Protein AF-A0A146GAK6-F1 (afdb_monomer_lite)

Structure (mmCIF, N/CA/C/O backbone):
data_AF-A0A146GAK6-F1
#
_entry.id   AF-A0A146GAK6-F1
#
loop_
_atom_site.group_PDB
_atom_site.id
_atom_site.type_symbol
_atom_site.label_atom_id
_atom_site.label_alt_id
_atom_site.label_comp_id
_atom_site.label_asym_id
_atom_site.label_entity_id
_atom_site.label_seq_id
_atom_site.pdbx_PDB_ins_code
_atom_site.Cartn_x
_atom_site.Cartn_y
_atom_site.Cartn_z
_atom_site.occupancy
_atom_site.B_iso_or_equiv
_atom_site.auth_seq_id
_atom_site.auth_comp_id
_atom_site.auth_asym_id
_atom_site.auth_atom_id
_atom_site.pdbx_PDB_model_num
ATOM 1 N N . MET A 1 1 ? -19.705 8.202 1.457 1.00 51.41 1 MET A N 1
ATOM 2 C CA . MET A 1 1 ? -18.565 7.548 0.775 1.00 51.41 1 MET A CA 1
ATOM 3 C C . MET A 1 1 ? -17.301 7.940 1.522 1.00 51.41 1 MET A C 1
ATOM 5 O O . MET A 1 1 ? -17.033 9.127 1.633 1.00 51.41 1 MET A O 1
ATOM 9 N N . ASN A 1 2 ? -16.584 6.980 2.109 1.00 68.88 2 ASN A N 1
ATOM 10 C CA . ASN A 1 2 ? -15.411 7.271 2.938 1.00 68.88 2 ASN A CA 1
ATOM 11 C C . ASN A 1 2 ? -14.252 7.755 2.055 1.00 68.88 2 ASN A C 1
ATOM 13 O O . ASN A 1 2 ? -13.766 7.002 1.212 1.00 68.88 2 ASN A O 1
ATOM 17 N N . LEU A 1 3 ? -13.812 9.000 2.254 1.00 74.06 3 LEU A N 1
ATOM 18 C CA . LEU A 1 3 ? -12.750 9.656 1.481 1.00 74.06 3 LEU A CA 1
ATOM 19 C C . LEU A 1 3 ? -11.446 8.831 1.465 1.00 74.06 3 LEU A C 1
ATOM 21 O O . LEU A 1 3 ? -10.808 8.689 0.426 1.00 74.06 3 LEU A O 1
ATOM 25 N N . ASN A 1 4 ? -11.127 8.171 2.583 1.00 74.38 4 ASN A N 1
ATOM 26 C CA . ASN A 1 4 ? -9.986 7.256 2.705 1.00 74.38 4 ASN A CA 1
ATOM 27 C C . ASN A 1 4 ? -10.061 6.070 1.734 1.00 74.38 4 ASN A C 1
ATOM 29 O O . ASN A 1 4 ? -9.044 5.675 1.168 1.00 74.38 4 ASN A O 1
ATOM 33 N N . ARG A 1 5 ? -11.262 5.523 1.499 1.00 77.00 5 ARG A N 1
ATOM 34 C CA . ARG A 1 5 ? -11.452 4.411 0.559 1.00 77.00 5 ARG A CA 1
ATOM 35 C C . ARG A 1 5 ? -11.208 4.880 -0.873 1.00 77.00 5 ARG A C 1
ATOM 37 O O . ARG A 1 5 ? -10.488 4.202 -1.598 1.00 77.00 5 ARG A O 1
ATOM 44 N N . LEU A 1 6 ? -11.704 6.065 -1.242 1.00 82.00 6 LEU A N 1
ATOM 45 C CA . LEU A 1 6 ? -11.488 6.648 -2.572 1.00 82.00 6 LEU A CA 1
ATOM 46 C C . LEU A 1 6 ? -10.001 6.928 -2.843 1.00 82.00 6 LEU A C 1
ATOM 48 O O . LEU A 1 6 ? -9.492 6.534 -3.891 1.00 82.00 6 LEU A O 1
ATOM 52 N N . PHE A 1 7 ? -9.289 7.532 -1.885 1.00 81.38 7 PHE A N 1
ATOM 53 C CA . PHE A 1 7 ? -7.847 7.763 -2.014 1.00 81.38 7 PHE A CA 1
ATOM 54 C C . PHE A 1 7 ? -7.058 6.454 -2.082 1.00 81.38 7 PHE A C 1
ATOM 56 O O . PHE A 1 7 ? -6.210 6.314 -2.959 1.00 81.38 7 PHE A O 1
ATOM 63 N N . SER A 1 8 ? -7.365 5.469 -1.230 1.00 81.38 8 SER A N 1
ATOM 64 C CA . SER A 1 8 ? -6.678 4.168 -1.264 1.00 81.38 8 SER A CA 1
ATOM 65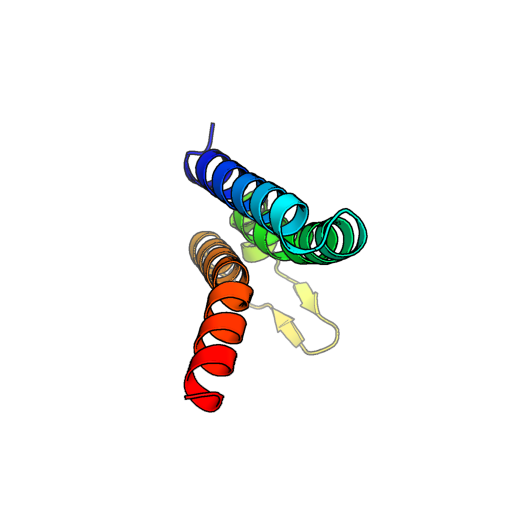 C C . SER A 1 8 ? -6.845 3.448 -2.605 1.00 81.38 8 SER A C 1
ATOM 67 O O . SER A 1 8 ? -5.884 2.881 -3.117 1.00 81.38 8 SER A O 1
ATOM 69 N N . LEU A 1 9 ? -8.032 3.543 -3.216 1.00 82.94 9 LEU A N 1
ATOM 70 C CA . LEU A 1 9 ? -8.323 2.966 -4.527 1.00 82.94 9 LEU A CA 1
ATOM 71 C C . LEU A 1 9 ? -7.521 3.679 -5.623 1.00 82.94 9 LEU A C 1
ATOM 73 O O . LEU A 1 9 ? -6.929 3.028 -6.480 1.00 82.94 9 LEU A O 1
ATOM 77 N N . GLY A 1 10 ? -7.442 5.012 -5.556 1.00 86.06 10 GLY A N 1
ATOM 78 C CA . GLY A 1 10 ? -6.621 5.810 -6.466 1.00 86.06 10 GLY A CA 1
ATOM 79 C C . GLY A 1 10 ? -5.137 5.440 -6.405 1.00 86.06 10 GLY A C 1
ATOM 80 O O . GLY A 1 10 ? -4.511 5.255 -7.448 1.00 86.06 10 GLY A O 1
ATOM 81 N N . VAL A 1 11 ? -4.581 5.262 -5.202 1.00 85.25 11 VAL A N 1
ATOM 82 C CA . VAL A 1 11 ? -3.176 4.850 -5.051 1.00 85.25 11 VAL A CA 1
ATOM 83 C C . VAL A 1 11 ? -2.972 3.391 -5.479 1.00 85.25 11 VAL A C 1
ATOM 85 O O . VAL A 1 11 ? -1.995 3.077 -6.150 1.00 85.25 11 VAL A O 1
ATOM 88 N N . ALA A 1 12 ? -3.899 2.484 -5.167 1.00 85.12 12 ALA A N 1
ATOM 89 C CA . ALA A 1 12 ? -3.819 1.100 -5.637 1.00 85.12 12 ALA A CA 1
ATOM 90 C C . ALA A 1 12 ? -3.816 1.021 -7.177 1.00 85.12 12 ALA A C 1
ATOM 92 O O . ALA A 1 12 ? -3.003 0.305 -7.761 1.00 85.12 12 ALA A O 1
ATOM 93 N N . LEU A 1 13 ? -4.670 1.806 -7.842 1.00 86.44 13 LEU A N 1
ATOM 94 C CA . LEU A 1 13 ? -4.696 1.904 -9.302 1.00 86.44 13 LEU A CA 1
ATOM 95 C C . LEU A 1 13 ? -3.395 2.480 -9.865 1.00 86.44 13 LEU A C 1
ATOM 97 O O . LEU A 1 13 ? -2.896 1.962 -10.863 1.00 86.44 13 LEU A O 1
ATOM 101 N N . SER A 1 14 ? -2.813 3.503 -9.232 1.00 86.12 14 SER A N 1
ATOM 102 C CA . SER A 1 14 ? -1.540 4.057 -9.702 1.00 86.12 14 SER A CA 1
ATOM 103 C C . SER A 1 14 ? -0.402 3.035 -9.608 1.00 86.12 14 SER A C 1
ATOM 105 O O . SER A 1 14 ? 0.387 2.934 -10.548 1.00 86.12 14 SER A O 1
ATOM 107 N N . TYR A 1 15 ? -0.363 2.204 -8.559 1.00 82.69 15 TYR A N 1
ATOM 108 C CA . TYR A 1 15 ? 0.584 1.086 -8.461 1.00 82.69 15 TYR A CA 1
ATOM 109 C C . TYR A 1 15 ? 0.406 0.053 -9.574 1.00 82.69 15 TYR A C 1
ATOM 111 O O . TYR A 1 15 ? 1.400 -0.394 -10.145 1.00 82.69 15 TYR A O 1
ATOM 119 N N . LEU A 1 16 ? -0.834 -0.318 -9.906 1.00 84.25 16 LEU A N 1
ATOM 120 C CA . LEU A 1 16 ? -1.103 -1.264 -10.993 1.00 84.25 16 LEU A CA 1
ATOM 121 C C . LEU A 1 16 ? -0.699 -0.686 -12.354 1.00 84.25 16 LEU A C 1
ATOM 123 O O . LEU A 1 16 ? -0.063 -1.383 -13.143 1.00 84.25 16 LEU A O 1
ATOM 127 N N . CYS A 1 17 ? -0.988 0.595 -12.600 1.00 86.50 17 CYS A N 1
ATOM 128 C CA . CYS A 1 17 ? -0.540 1.292 -13.805 1.00 86.50 17 CYS A CA 1
ATOM 129 C C . CYS A 1 17 ? 0.993 1.311 -13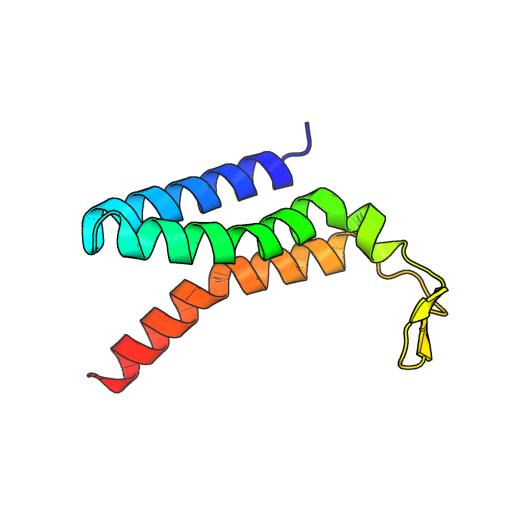.904 1.00 86.50 17 CYS A C 1
ATOM 131 O O . CYS A 1 17 ? 1.544 0.925 -14.932 1.00 86.50 17 CYS A O 1
ATOM 133 N N . LEU A 1 18 ? 1.701 1.699 -12.838 1.00 83.25 18 LEU A N 1
ATOM 134 C CA . LEU A 1 18 ? 3.171 1.721 -12.818 1.00 83.25 18 LEU A CA 1
ATOM 135 C C . LEU A 1 18 ? 3.781 0.322 -12.999 1.00 83.25 18 LEU A C 1
ATOM 137 O O . LEU A 1 18 ? 4.757 0.160 -13.736 1.00 83.25 18 LEU A O 1
ATOM 141 N N . ALA A 1 19 ? 3.204 -0.702 -12.369 1.00 83.31 19 ALA A N 1
ATOM 142 C CA . ALA A 1 19 ? 3.640 -2.086 -12.543 1.00 83.31 19 ALA A CA 1
ATOM 143 C C . ALA A 1 19 ? 3.478 -2.545 -14.000 1.00 83.31 19 ALA A C 1
ATOM 145 O O . ALA A 1 19 ? 4.398 -3.146 -14.561 1.00 83.31 19 ALA A O 1
ATOM 146 N N . TYR A 1 20 ? 2.353 -2.191 -14.629 1.00 83.56 20 TYR A N 1
ATOM 147 C CA . TYR A 1 20 ? 2.084 -2.504 -16.030 1.00 83.56 20 TYR A CA 1
ATOM 148 C C . TYR A 1 20 ? 3.108 -1.854 -16.969 1.00 83.56 20 TYR A C 1
ATOM 150 O O . TYR A 1 20 ? 3.661 -2.540 -17.827 1.00 83.56 20 TYR A O 1
ATOM 158 N N . PHE A 1 21 ? 3.421 -0.567 -16.773 1.00 86.06 21 PHE A N 1
ATOM 159 C CA . PHE A 1 21 ? 4.376 0.152 -17.626 1.00 86.06 21 PHE A CA 1
ATOM 160 C C . PHE A 1 21 ? 5.834 -0.295 -17.459 1.00 86.06 21 PHE A C 1
ATOM 162 O O . PHE A 1 21 ? 6.620 -0.126 -18.387 1.00 86.06 21 PHE A O 1
ATOM 169 N N . THR A 1 22 ? 6.218 -0.832 -16.299 1.00 79.25 22 THR A N 1
ATOM 170 C CA . THR A 1 22 ? 7.627 -1.153 -16.016 1.00 79.25 22 THR A CA 1
ATOM 171 C C . THR A 1 22 ? 8.009 -2.587 -16.377 1.00 79.25 22 THR A C 1
ATOM 173 O O . THR A 1 22 ? 9.059 -2.791 -16.979 1.00 79.25 22 THR A O 1
ATOM 176 N N . HIS A 1 23 ? 7.192 -3.580 -16.011 1.00 78.31 23 HIS A N 1
ATOM 177 C CA . HIS A 1 23 ? 7.546 -5.004 -16.151 1.00 78.31 23 HIS A CA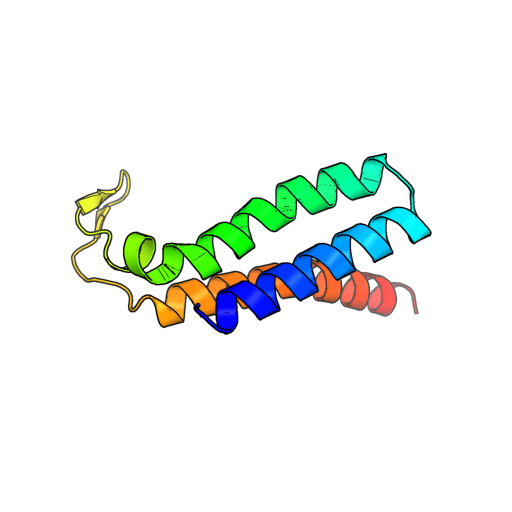 1
ATOM 178 C C . HIS A 1 23 ? 6.389 -5.871 -16.685 1.00 78.31 23 HIS A C 1
ATOM 180 O O . HIS A 1 23 ? 6.476 -7.098 -16.672 1.00 78.31 23 HIS A O 1
ATOM 186 N N . GLY A 1 24 ? 5.299 -5.258 -17.161 1.00 80.31 24 GLY A N 1
ATOM 187 C CA . GLY A 1 24 ? 4.176 -5.969 -17.770 1.00 80.31 24 GLY A CA 1
ATOM 188 C C . GLY A 1 24 ? 3.305 -6.757 -16.782 1.00 80.31 24 GLY A C 1
ATOM 189 O O . GLY A 1 24 ? 3.258 -6.485 -15.583 1.00 80.31 24 GLY A O 1
ATOM 190 N N . TRP A 1 25 ? 2.562 -7.736 -17.307 1.00 80.75 25 TRP A N 1
ATOM 191 C CA . TRP A 1 25 ? 1.430 -8.370 -16.611 1.00 80.75 25 TRP A CA 1
ATOM 192 C C . TRP A 1 25 ? 1.820 -9.243 -15.405 1.00 80.75 25 TRP A C 1
ATOM 194 O O . TRP A 1 25 ? 1.039 -9.391 -14.466 1.00 80.75 25 TRP A O 1
ATOM 204 N N . GLU A 1 26 ? 3.028 -9.807 -15.400 1.00 81.75 26 GLU A N 1
ATOM 205 C CA . GLU A 1 26 ? 3.511 -10.664 -14.309 1.00 81.75 26 GLU A CA 1
ATOM 206 C C . GLU A 1 26 ? 3.688 -9.877 -13.002 1.00 81.75 26 GLU A C 1
ATOM 208 O O . GLU A 1 26 ? 3.250 -10.313 -11.933 1.00 81.75 26 GLU A O 1
ATOM 213 N N . LEU A 1 27 ? 4.266 -8.675 -13.085 1.00 79.31 27 LEU A N 1
ATOM 214 C CA . LEU A 1 27 ? 4.440 -7.811 -11.921 1.00 79.31 27 LEU A CA 1
ATOM 215 C C . LEU A 1 27 ? 3.097 -7.254 -11.430 1.00 79.31 27 LEU A C 1
ATOM 217 O O . LEU A 1 27 ? 2.882 -7.167 -10.221 1.00 79.31 27 LEU A O 1
ATOM 221 N N . VAL A 1 28 ? 2.179 -6.938 -12.350 1.00 82.56 28 VAL A N 1
ATOM 222 C CA . VAL A 1 28 ? 0.830 -6.443 -12.028 1.00 82.56 28 VAL A CA 1
ATOM 223 C C . VAL A 1 28 ? 0.087 -7.419 -11.121 1.00 82.56 28 VAL A C 1
ATOM 225 O O . VAL A 1 28 ? -0.459 -6.993 -10.107 1.00 82.56 28 VAL A O 1
ATOM 228 N N . TRP A 1 29 ? 0.111 -8.724 -11.414 1.00 83.75 29 TRP A N 1
ATOM 229 C CA . TRP A 1 29 ? -0.549 -9.722 -10.563 1.00 83.75 29 TRP A CA 1
ATOM 230 C C . TRP A 1 29 ? 0.054 -9.802 -9.161 1.00 83.75 29 TRP A C 1
ATOM 232 O O . TRP A 1 29 ? -0.681 -9.868 -8.175 1.00 83.75 29 TRP A O 1
ATOM 242 N N . ARG A 1 30 ? 1.386 -9.753 -9.050 1.00 83.00 30 ARG A N 1
ATOM 243 C CA . ARG A 1 30 ? 2.071 -9.778 -7.748 1.00 83.00 30 ARG A CA 1
ATOM 244 C C . ARG A 1 30 ? 1.727 -8.542 -6.916 1.00 83.00 30 ARG A C 1
ATOM 246 O O . ARG A 1 30 ? 1.439 -8.665 -5.727 1.00 83.00 30 ARG A O 1
ATOM 253 N N . VAL A 1 31 ? 1.699 -7.369 -7.550 1.00 83.25 31 VAL A N 1
ATOM 254 C CA . VAL A 1 31 ? 1.310 -6.100 -6.917 1.00 83.25 31 VAL A CA 1
ATOM 255 C C . VAL A 1 31 ? -0.173 -6.102 -6.543 1.00 83.25 31 VAL A C 1
ATOM 257 O O . VAL A 1 31 ? -0.513 -5.678 -5.442 1.00 83.25 31 VAL A O 1
ATOM 260 N N . ALA A 1 32 ? -1.051 -6.639 -7.393 1.00 82.81 32 ALA A N 1
ATOM 261 C CA . ALA A 1 32 ? -2.479 -6.759 -7.108 1.00 82.81 32 ALA A CA 1
ATOM 262 C C . ALA A 1 32 ? -2.740 -7.623 -5.868 1.00 82.81 32 ALA A C 1
ATOM 264 O O . ALA A 1 32 ? -3.461 -7.18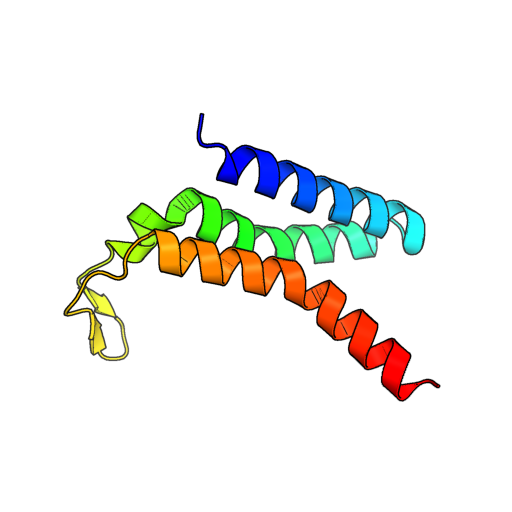8 -4.973 1.00 82.81 32 ALA A O 1
ATOM 265 N N . ILE A 1 33 ? -2.109 -8.800 -5.775 1.00 85.38 33 ILE A N 1
ATOM 266 C CA . ILE A 1 33 ? -2.225 -9.687 -4.605 1.00 85.38 33 ILE A CA 1
ATOM 267 C C . ILE A 1 33 ? -1.707 -8.985 -3.345 1.00 85.38 33 ILE A C 1
ATOM 269 O O . ILE A 1 33 ? -2.349 -9.053 -2.297 1.00 85.38 33 ILE A O 1
ATOM 273 N N . PHE A 1 34 ? -0.582 -8.269 -3.443 1.00 83.12 34 PHE A N 1
ATOM 274 C CA . PHE A 1 34 ? -0.040 -7.508 -2.320 1.00 83.12 34 PHE A CA 1
ATOM 275 C C . PHE A 1 34 ? -0.988 -6.390 -1.862 1.00 83.12 34 PHE A C 1
ATOM 277 O O . PHE A 1 34 ? -1.169 -6.213 -0.661 1.00 83.12 34 PHE A O 1
ATOM 284 N N . LEU A 1 35 ? -1.624 -5.671 -2.794 1.00 84.19 35 LEU A N 1
ATOM 285 C CA . LEU A 1 35 ? -2.528 -4.547 -2.517 1.00 84.19 35 LEU A CA 1
ATOM 286 C C . LEU A 1 35 ? -3.840 -4.955 -1.832 1.00 84.19 35 LEU A C 1
ATOM 288 O O . LEU A 1 35 ? -4.455 -4.108 -1.182 1.00 84.19 35 LEU A O 1
ATOM 292 N N . VAL A 1 36 ? -4.257 -6.223 -1.925 1.00 84.50 36 VAL A N 1
ATOM 293 C CA . VAL A 1 36 ? -5.469 -6.719 -1.247 1.00 84.50 36 VAL A CA 1
ATOM 294 C C . VAL A 1 36 ? -5.379 -6.516 0.266 1.00 84.50 36 VAL A C 1
ATOM 296 O O . VAL A 1 36 ? -6.350 -6.075 0.875 1.00 84.50 36 VAL A O 1
ATOM 299 N N . LEU A 1 37 ? -4.218 -6.779 0.872 1.00 83.56 37 LEU A N 1
ATOM 300 C CA . LEU A 1 37 ? -4.027 -6.666 2.320 1.00 83.56 37 LEU A CA 1
ATOM 301 C C . LEU A 1 37 ? -4.153 -5.213 2.841 1.00 83.56 37 LEU A C 1
ATOM 303 O O . LEU A 1 37 ? -5.001 -4.977 3.700 1.00 83.56 37 LEU A O 1
ATOM 307 N N . PRO A 1 38 ? -3.397 -4.212 2.337 1.00 82.88 38 PRO A N 1
ATOM 308 C CA . PRO A 1 38 ? -3.550 -2.826 2.769 1.00 82.88 38 PRO A CA 1
ATOM 309 C C . PRO A 1 38 ? -4.924 -2.249 2.425 1.00 82.88 38 PRO A C 1
ATOM 311 O O . PRO A 1 38 ? -5.480 -1.510 3.236 1.00 82.88 38 PRO A O 1
ATOM 314 N N . MET A 1 39 ? -5.507 -2.607 1.273 1.00 82.38 39 MET A N 1
ATOM 315 C CA . MET A 1 39 ? -6.879 -2.209 0.944 1.00 82.38 39 MET A CA 1
ATOM 316 C C . MET A 1 39 ? -7.878 -2.764 1.959 1.00 82.38 39 MET A C 1
ATOM 318 O O . MET A 1 39 ? -8.721 -2.009 2.443 1.00 82.38 39 MET A O 1
ATOM 322 N N . ALA A 1 40 ? -7.756 -4.040 2.334 1.00 82.12 40 ALA A N 1
ATOM 323 C CA . ALA A 1 40 ? -8.605 -4.646 3.351 1.00 82.12 40 ALA A CA 1
ATOM 324 C C . ALA A 1 40 ? -8.454 -3.932 4.704 1.00 82.12 40 ALA A C 1
ATOM 326 O O . ALA A 1 40 ? -9.460 -3.580 5.312 1.00 82.12 40 ALA A O 1
ATOM 327 N N . CYS A 1 41 ? -7.230 -3.611 5.134 1.00 80.88 41 CYS A N 1
ATOM 328 C CA . CYS A 1 41 ? -7.000 -2.875 6.381 1.00 80.88 41 CYS A CA 1
ATOM 329 C C . CYS A 1 41 ? -7.582 -1.448 6.368 1.00 80.88 41 CYS A C 1
ATOM 331 O O . CYS A 1 41 ? -8.091 -0.986 7.386 1.00 80.88 41 CYS A O 1
ATOM 333 N N . ILE A 1 42 ? -7.528 -0.736 5.236 1.00 82.88 42 ILE A N 1
ATOM 334 C CA . ILE A 1 42 ? -8.084 0.627 5.123 1.00 82.88 42 ILE A CA 1
ATOM 335 C C . ILE A 1 42 ? -9.613 0.591 5.043 1.00 82.88 42 ILE A C 1
ATOM 337 O O . ILE A 1 42 ? -10.292 1.459 5.595 1.00 82.88 42 ILE A O 1
ATOM 341 N N . TRP A 1 43 ? -10.170 -0.385 4.328 1.00 81.31 43 TRP A N 1
ATOM 342 C CA . TRP A 1 43 ? -11.608 -0.457 4.093 1.00 81.31 43 TRP A CA 1
ATOM 343 C C . TRP A 1 43 ? -12.344 -1.042 5.286 1.00 81.31 43 TRP A C 1
ATOM 345 O O . TRP A 1 43 ? -13.383 -0.491 5.646 1.00 81.31 43 TRP A O 1
ATOM 355 N N . PHE A 1 44 ? -11.778 -2.076 5.905 1.00 78.69 44 PHE A N 1
ATOM 356 C CA . PHE A 1 44 ? -12.372 -2.807 7.019 1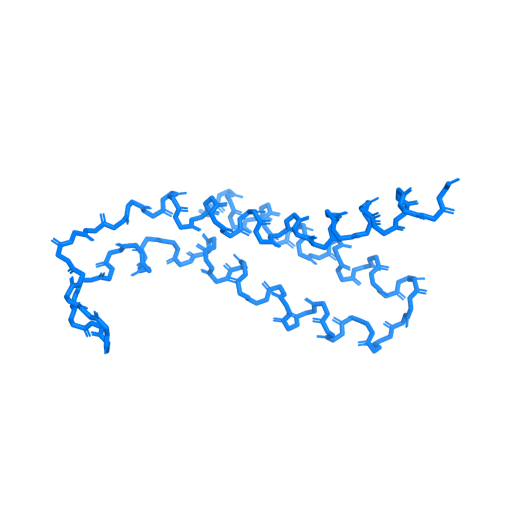.00 78.69 44 PHE A CA 1
ATOM 357 C C . PHE A 1 44 ? -11.713 -2.488 8.367 1.00 78.69 44 PHE A C 1
ATOM 359 O O . PHE A 1 44 ? -11.757 -3.287 9.297 1.00 78.69 44 PHE A O 1
ATOM 366 N N . GLY A 1 45 ? -11.065 -1.324 8.495 1.00 76.75 45 GLY A N 1
ATOM 367 C CA . GLY A 1 45 ? -10.317 -0.961 9.701 1.00 76.75 45 GLY A CA 1
ATOM 368 C C . GLY A 1 45 ? -11.169 -0.957 10.974 1.00 76.75 45 GLY A C 1
ATOM 369 O O . GLY A 1 45 ? -10.696 -1.378 12.024 1.00 76.75 45 GLY A O 1
ATOM 370 N N . GLU A 1 46 ? -12.436 -0.544 10.886 1.00 71.19 46 GLU A N 1
ATOM 371 C CA . GLU A 1 46 ? -13.378 -0.581 12.013 1.00 71.19 46 GLU A CA 1
ATOM 372 C C . GLU A 1 46 ? -13.803 -2.011 12.373 1.00 71.19 46 GLU A C 1
ATOM 374 O O . GLU A 1 46 ? -13.769 -2.366 13.550 1.00 71.19 46 GLU A O 1
ATOM 379 N N . GLU A 1 47 ? -14.127 -2.857 11.387 1.00 75.31 47 GLU A N 1
ATOM 380 C CA . GLU A 1 47 ? -14.504 -4.254 11.650 1.00 75.31 47 GLU A CA 1
ATOM 381 C C . GLU A 1 47 ? -13.314 -5.083 12.161 1.00 75.31 47 GLU A C 1
ATOM 383 O O . GLU A 1 47 ? -13.469 -5.912 13.056 1.00 75.31 47 GLU A O 1
ATOM 388 N N . MET A 1 48 ? -12.109 -4.830 11.643 1.00 70.94 48 MET A N 1
ATOM 389 C CA . MET A 1 48 ? -10.876 -5.471 12.106 1.00 70.94 48 MET A CA 1
ATOM 390 C C . MET A 1 48 ? -10.423 -4.950 13.476 1.00 70.94 48 MET A C 1
ATOM 392 O O . MET A 1 48 ? -9.923 -5.721 14.291 1.00 70.94 48 MET A O 1
ATOM 396 N N . GLY A 1 49 ? -10.588 -3.654 13.746 1.00 63.78 49 GLY A N 1
ATOM 397 C CA . GLY A 1 49 ? -10.210 -3.038 15.019 1.00 63.78 49 GLY A CA 1
ATOM 398 C C . GLY A 1 49 ? -11.162 -3.385 16.168 1.00 63.78 49 GLY A C 1
ATOM 399 O O . GLY A 1 49 ? -10.735 -3.534 17.316 1.00 63.78 49 GLY A O 1
ATOM 400 N N . GLY A 1 50 ? -12.443 -3.584 15.851 1.00 65.62 50 GLY A N 1
ATOM 401 C CA . GLY A 1 50 ? -13.468 -4.040 16.789 1.00 65.62 50 GLY A CA 1
ATOM 402 C C . GLY A 1 50 ? -13.406 -5.534 17.119 1.00 65.62 50 GLY A C 1
ATOM 403 O O . GLY A 1 50 ? -14.190 -6.000 17.949 1.00 65.62 50 GLY A O 1
ATOM 404 N N . PHE A 1 51 ? -12.498 -6.293 16.496 1.00 66.81 51 PHE A N 1
ATOM 405 C CA . PHE A 1 51 ? -12.392 -7.731 16.712 1.00 66.81 51 PHE A CA 1
ATOM 406 C C . PHE A 1 51 ? -11.925 -8.019 18.143 1.00 66.81 51 PHE A C 1
ATOM 408 O O . PHE A 1 51 ? -10.768 -7.804 18.498 1.00 66.81 51 PHE A O 1
ATOM 415 N N . THR A 1 52 ? -12.839 -8.514 18.972 1.00 60.31 52 THR A N 1
ATOM 416 C CA . THR A 1 52 ? -12.567 -8.950 20.345 1.00 60.31 52 THR A CA 1
ATOM 417 C C . THR A 1 52 ? -12.875 -10.444 20.450 1.00 60.31 52 THR A C 1
ATOM 419 O O . THR A 1 52 ? -13.890 -10.917 19.944 1.00 60.31 52 THR A O 1
ATOM 422 N N . GLY A 1 53 ? -11.960 -11.227 21.028 1.00 64.50 53 GLY A N 1
ATOM 423 C CA . GLY A 1 53 ? -12.081 -12.690 21.068 1.00 64.50 53 GLY A CA 1
ATOM 424 C C . GLY A 1 53 ? -10.758 -13.426 21.293 1.00 64.50 53 GLY A C 1
ATOM 425 O O . GLY A 1 53 ? -9.682 -12.824 21.312 1.00 64.50 53 GLY A O 1
ATOM 426 N N . MET A 1 54 ? -10.827 -14.748 21.480 1.00 57.38 54 MET A N 1
ATOM 427 C CA . MET A 1 54 ? -9.640 -15.607 21.569 1.00 57.38 54 MET A CA 1
ATOM 428 C C . MET A 1 54 ? -8.995 -15.753 20.194 1.00 57.38 54 MET A C 1
ATOM 430 O O . MET A 1 54 ? -9.535 -16.397 19.298 1.00 57.38 54 MET A O 1
ATOM 434 N N . THR A 1 55 ? -7.804 -15.188 20.043 1.00 65.31 55 THR A N 1
ATOM 435 C CA . THR A 1 55 ? -6.893 -15.560 18.961 1.00 65.31 55 THR A CA 1
ATOM 436 C C . THR A 1 55 ? -6.073 -16.764 19.422 1.00 65.31 55 THR A C 1
ATOM 438 O O . THR A 1 55 ? -5.857 -16.944 20.622 1.00 65.31 55 THR A O 1
ATOM 441 N N . GLY A 1 56 ? -5.561 -17.581 18.497 1.00 59.34 56 GLY A N 1
ATOM 442 C CA . GLY A 1 56 ? -4.753 -18.771 18.821 1.00 59.34 56 GLY A CA 1
ATOM 443 C C . GLY A 1 56 ? -3.473 -18.510 19.639 1.00 59.34 56 GLY A C 1
ATOM 444 O O . GLY A 1 56 ? -2.764 -19.455 19.966 1.00 59.34 56 GLY A O 1
ATOM 445 N N . ARG A 1 57 ? -3.162 -17.246 19.966 1.00 63.44 57 ARG A N 1
ATOM 446 C CA . ARG A 1 57 ? -2.026 -16.816 20.798 1.00 63.44 57 ARG A CA 1
ATOM 447 C C . ARG A 1 57 ? -2.412 -15.962 22.017 1.00 63.44 57 ARG A C 1
ATOM 449 O O . ARG A 1 57 ? -1.523 -15.566 22.762 1.00 63.44 57 ARG A O 1
ATOM 456 N N . GLY A 1 58 ? -3.698 -15.688 22.242 1.00 56.75 58 GLY A N 1
ATOM 457 C CA . GLY A 1 58 ? -4.167 -14.893 23.382 1.00 56.75 58 GLY A CA 1
ATOM 458 C C . GLY A 1 58 ? -5.539 -14.258 23.153 1.00 56.75 58 GLY A C 1
ATOM 459 O O . GLY A 1 58 ? -5.991 -14.103 22.017 1.00 56.75 58 GLY A O 1
ATOM 460 N N . ALA A 1 59 ? -6.217 -13.883 24.236 1.00 61.75 59 ALA A N 1
ATOM 461 C CA . ALA A 1 59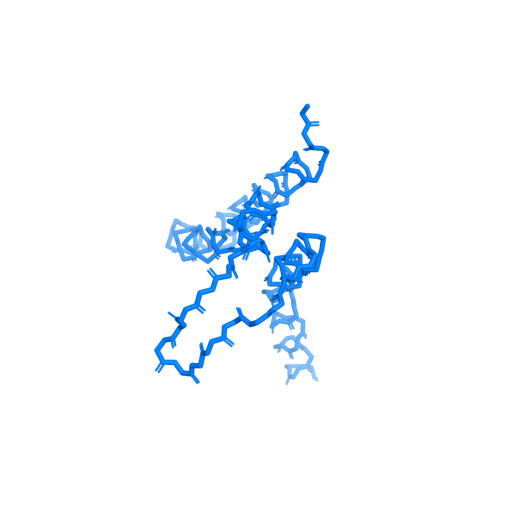 ? -7.459 -13.122 24.154 1.00 61.75 59 ALA A CA 1
ATOM 462 C C . ALA A 1 59 ? -7.159 -11.655 23.807 1.00 61.75 59 ALA A C 1
ATOM 464 O O . ALA A 1 59 ? -6.386 -10.998 24.504 1.00 61.75 59 ALA A O 1
ATOM 465 N N . ILE A 1 60 ? -7.780 -11.139 22.745 1.00 62.84 60 ILE A N 1
ATOM 466 C CA . ILE A 1 60 ? -7.813 -9.700 22.468 1.00 62.84 60 ILE A CA 1
ATOM 467 C C . ILE A 1 60 ? -8.815 -9.098 23.459 1.00 62.84 60 ILE A C 1
ATOM 469 O O . ILE A 1 60 ? -10.026 -9.234 23.284 1.00 62.84 60 ILE A O 1
ATOM 473 N N . THR A 1 61 ? -8.308 -8.500 24.538 1.00 66.56 61 THR A N 1
ATOM 474 C CA . THR A 1 61 ? -9.113 -7.933 25.637 1.00 66.56 61 THR A CA 1
ATOM 475 C C . THR A 1 61 ? -9.500 -6.468 25.421 1.00 66.56 61 THR A C 1
ATOM 477 O O . THR A 1 61 ? -10.245 -5.913 26.224 1.00 66.56 61 THR A O 1
ATOM 480 N N . GLY A 1 62 ? -9.020 -5.836 24.345 1.00 62.06 62 GLY A N 1
ATOM 481 C CA . GLY A 1 62 ? -9.296 -4.438 24.023 1.00 62.06 62 GLY A CA 1
ATOM 482 C C . GLY A 1 62 ? -9.436 -4.210 22.522 1.00 62.06 62 GLY A C 1
ATOM 483 O O . GLY A 1 62 ? -8.725 -4.813 21.720 1.00 62.06 62 GLY A O 1
ATOM 484 N N . THR A 1 63 ? -10.360 -3.331 22.146 1.00 69.75 63 THR A N 1
ATOM 485 C CA . THR A 1 63 ? -10.575 -2.914 20.757 1.00 69.75 63 THR A CA 1
ATOM 486 C C . THR A 1 63 ? -9.434 -2.019 20.293 1.00 69.75 63 THR A C 1
ATOM 488 O O . THR A 1 63 ? -9.093 -1.047 20.973 1.00 69.75 63 THR A O 1
ATOM 491 N N . THR A 1 64 ? -8.888 -2.287 19.110 1.00 70.56 64 THR A N 1
ATOM 492 C CA . THR A 1 64 ? -7.987 -1.337 18.453 1.00 70.56 64 THR A CA 1
ATOM 493 C C . THR A 1 64 ? -8.841 -0.315 17.707 1.00 70.56 64 THR A C 1
ATOM 495 O O . THR A 1 64 ? -9.724 -0.706 16.946 1.00 70.56 64 THR A O 1
ATOM 498 N N . PRO A 1 65 ? -8.621 0.995 17.883 1.00 73.94 65 PRO A N 1
ATOM 499 C CA . PRO A 1 65 ? -9.350 1.994 17.114 1.00 73.94 65 PRO A CA 1
ATOM 500 C C . PRO A 1 65 ? -9.179 1.758 15.606 1.00 73.94 65 PRO A C 1
ATOM 502 O O . PRO A 1 65 ? -8.055 1.591 15.134 1.00 73.94 65 PRO A O 1
ATOM 505 N N . GLY A 1 66 ? -10.262 1.777 14.826 1.00 71.56 66 GLY A N 1
ATOM 506 C CA . GLY A 1 66 ? -10.192 1.450 13.393 1.00 71.56 66 GLY A CA 1
ATOM 507 C C . GLY A 1 66 ? -9.268 2.363 12.573 1.00 71.56 66 GLY A C 1
ATOM 508 O O . GLY A 1 66 ? -8.713 1.945 11.557 1.00 71.56 66 GLY A O 1
ATOM 509 N N . TRP A 1 67 ? -9.010 3.584 13.054 1.00 72.00 67 TRP A N 1
ATOM 510 C CA . TRP A 1 67 ? -8.039 4.500 12.450 1.00 72.00 67 TRP A CA 1
ATOM 511 C C . TRP A 1 67 ? -6.585 4.007 12.563 1.00 72.00 67 TRP A C 1
ATOM 513 O O . TRP A 1 67 ? -5.790 4.277 11.666 1.00 72.00 67 TRP A O 1
ATOM 523 N N . LEU A 1 68 ? -6.239 3.247 13.611 1.00 77.38 68 LEU A N 1
ATOM 524 C CA . LEU A 1 68 ? -4.915 2.632 13.782 1.00 77.38 68 LEU A CA 1
ATOM 525 C C . LEU A 1 68 ? -4.704 1.495 12.777 1.00 77.38 68 LEU A C 1
ATOM 527 O O . LEU A 1 68 ? -3.633 1.379 12.183 1.00 77.38 68 LEU A O 1
ATOM 531 N N . VAL A 1 69 ? -5.747 0.699 12.527 1.00 78.56 69 VAL A N 1
ATOM 532 C CA . VAL A 1 69 ? -5.725 -0.356 11.501 1.00 78.56 69 VAL A CA 1
ATOM 533 C C . VAL A 1 69 ? -5.594 0.256 10.103 1.00 78.56 69 VAL A C 1
ATOM 535 O O . VAL A 1 69 ? -4.775 -0.195 9.300 1.00 78.56 69 VAL A O 1
ATOM 538 N N . ALA A 1 70 ? -6.322 1.344 9.836 1.00 79.69 70 ALA A N 1
ATOM 539 C CA . ALA A 1 70 ? -6.191 2.087 8.587 1.00 79.69 70 ALA A CA 1
ATOM 540 C C . ALA A 1 70 ? -4.784 2.692 8.415 1.00 79.69 70 ALA A C 1
ATOM 542 O O . ALA A 1 70 ? -4.228 2.627 7.318 1.00 79.69 70 ALA A O 1
ATOM 543 N N . ALA A 1 71 ? -4.173 3.223 9.481 1.00 79.12 71 ALA A N 1
ATOM 544 C CA . ALA A 1 71 ? -2.793 3.715 9.456 1.00 79.12 71 ALA A CA 1
ATOM 545 C C . ALA A 1 71 ? -1.782 2.598 9.134 1.00 79.12 71 ALA A C 1
ATOM 547 O O . ALA A 1 71 ? -0.864 2.807 8.339 1.00 79.12 71 ALA A O 1
ATOM 548 N N . GLY A 1 72 ? -1.986 1.391 9.674 1.00 80.62 72 GLY A N 1
ATOM 549 C CA . GLY A 1 72 ? -1.200 0.207 9.311 1.00 80.62 72 GLY A CA 1
ATOM 550 C C . GLY A 1 72 ? -1.339 -0.166 7.830 1.00 80.62 72 GLY A C 1
ATOM 551 O O . GLY A 1 72 ? -0.342 -0.452 7.167 1.00 80.62 72 GLY A O 1
ATOM 552 N N . GLY A 1 73 ? -2.556 -0.081 7.284 1.00 81.94 73 GLY A N 1
ATOM 553 C CA . GLY A 1 73 ? -2.808 -0.261 5.854 1.00 81.94 73 GLY A CA 1
ATOM 554 C C . GLY A 1 73 ? -2.048 0.747 4.986 1.00 81.94 73 GLY A C 1
ATOM 555 O O . GLY A 1 73 ? -1.409 0.349 4.016 1.00 81.94 73 GLY A O 1
ATOM 556 N N . TRP A 1 74 ? -2.027 2.028 5.367 1.00 83.31 74 TRP A N 1
ATOM 557 C CA . TRP A 1 74 ? -1.227 3.056 4.683 1.00 83.31 74 TRP A CA 1
ATOM 558 C C . TRP A 1 74 ? 0.280 2.778 4.732 1.00 83.31 74 TRP A C 1
ATOM 560 O O . TRP A 1 74 ? 0.968 2.963 3.728 1.00 83.31 74 TRP A O 1
ATOM 570 N N . LEU A 1 75 ? 0.792 2.289 5.863 1.00 82.69 75 LEU A N 1
ATOM 571 C CA . LEU A 1 75 ? 2.202 1.923 6.004 1.00 82.69 75 LEU A CA 1
ATOM 572 C C . LEU A 1 75 ? 2.575 0.749 5.087 1.00 82.69 75 LEU A C 1
ATOM 574 O O . LEU A 1 75 ? 3.589 0.807 4.390 1.00 82.69 75 LEU A O 1
ATOM 578 N N . LEU A 1 76 ? 1.725 -0.279 5.010 1.00 81.56 76 LEU A N 1
ATOM 579 C CA . LEU A 1 76 ? 1.882 -1.382 4.054 1.00 81.56 76 LEU A CA 1
ATOM 580 C C . LEU A 1 76 ? 1.845 -0.898 2.600 1.00 81.56 76 LEU A C 1
ATOM 582 O O . LEU A 1 76 ? 2.597 -1.391 1.763 1.00 81.56 76 LEU A O 1
ATOM 586 N N . LEU A 1 77 ? 1.000 0.089 2.309 1.00 80.50 77 LEU A N 1
ATOM 587 C CA . LEU A 1 77 ? 0.868 0.693 0.985 1.00 80.50 77 LEU A CA 1
ATOM 588 C C . LEU A 1 77 ? 2.140 1.470 0.578 1.00 80.50 77 LEU A C 1
ATOM 590 O O . LEU A 1 77 ? 2.466 1.548 -0.606 1.00 80.50 77 LEU A O 1
ATOM 594 N N . MET A 1 78 ? 2.902 1.995 1.543 1.00 80.94 78 MET A N 1
ATOM 595 C CA . MET A 1 78 ? 4.199 2.655 1.318 1.00 80.94 78 MET A CA 1
ATOM 596 C C . MET A 1 78 ? 5.385 1.678 1.244 1.00 80.94 78 MET A C 1
ATOM 598 O O . MET A 1 78 ? 6.435 2.027 0.705 1.00 80.94 78 MET A O 1
ATOM 602 N N . LEU A 1 79 ? 5.237 0.451 1.752 1.00 80.00 79 LEU A N 1
ATOM 603 C CA . LEU A 1 79 ? 6.293 -0.565 1.805 1.00 80.00 79 LEU A CA 1
ATOM 604 C C . LEU A 1 79 ? 7.026 -0.805 0.464 1.00 80.00 79 LEU A C 1
ATOM 606 O O . LEU A 1 79 ? 8.257 -0.807 0.473 1.00 80.00 79 LEU A O 1
ATOM 610 N N . PRO A 1 80 ? 6.351 -0.978 -0.691 1.00 74.19 80 PRO A N 1
ATOM 611 C CA . PRO A 1 80 ? 7.053 -1.188 -1.958 1.00 74.19 80 PRO A CA 1
ATOM 612 C C . PRO A 1 80 ? 7.904 0.019 -2.377 1.00 74.19 80 PRO A C 1
ATOM 614 O O . PRO A 1 80 ? 9.004 -0.179 -2.886 1.00 74.19 80 PRO A O 1
ATOM 617 N N . ILE A 1 81 ? 7.467 1.255 -2.103 1.00 79.31 81 ILE A N 1
ATOM 618 C CA . ILE A 1 81 ? 8.294 2.454 -2.329 1.00 79.31 81 ILE A CA 1
ATOM 619 C C . ILE A 1 81 ? 9.534 2.423 -1.436 1.00 79.31 81 ILE A C 1
ATOM 621 O O . ILE A 1 81 ? 10.628 2.704 -1.915 1.00 79.31 81 ILE A O 1
ATOM 625 N N . ILE A 1 82 ? 9.386 2.041 -0.165 1.00 79.44 82 ILE A N 1
ATOM 626 C CA . ILE A 1 82 ? 10.508 1.945 0.779 1.00 79.44 82 ILE A CA 1
ATOM 627 C C . ILE A 1 82 ? 11.519 0.889 0.312 1.00 79.44 82 ILE A C 1
ATOM 629 O O . ILE A 1 82 ? 12.715 1.166 0.281 1.00 79.44 82 ILE A O 1
ATOM 633 N N . ILE A 1 83 ? 11.061 -0.295 -0.106 1.00 80.19 83 ILE A N 1
ATOM 634 C CA . ILE A 1 83 ? 11.937 -1.367 -0.608 1.00 80.19 83 ILE A CA 1
ATOM 635 C C . ILE A 1 83 ? 12.689 -0.910 -1.858 1.00 80.19 83 ILE A C 1
ATOM 637 O O . ILE A 1 83 ? 13.897 -1.121 -1.962 1.00 80.19 83 ILE A O 1
ATOM 641 N N . VAL A 1 84 ? 11.990 -0.266 -2.794 1.00 78.50 84 VAL A N 1
ATOM 642 C CA . VAL A 1 84 ? 12.601 0.272 -4.010 1.00 78.50 84 VAL A CA 1
ATOM 643 C C . VAL A 1 84 ? 13.623 1.354 -3.659 1.00 78.50 84 VAL A C 1
ATOM 645 O O . VAL A 1 84 ? 14.755 1.278 -4.125 1.00 78.50 84 VAL A O 1
ATOM 648 N N . ALA A 1 85 ? 13.281 2.309 -2.792 1.00 76.88 85 ALA A N 1
ATOM 649 C CA . ALA A 1 85 ? 14.177 3.384 -2.369 1.00 76.88 85 ALA A CA 1
ATOM 650 C C . ALA A 1 85 ? 15.439 2.861 -1.663 1.00 76.88 85 ALA A C 1
ATOM 652 O O . ALA A 1 85 ? 16.542 3.293 -1.989 1.00 76.88 85 ALA A O 1
ATOM 653 N N . ILE A 1 86 ? 15.297 1.892 -0.751 1.00 79.56 86 ILE A N 1
ATOM 654 C CA . ILE A 1 86 ? 16.431 1.236 -0.080 1.00 79.56 86 ILE A CA 1
ATOM 655 C C . ILE A 1 86 ? 17.282 0.463 -1.096 1.00 79.56 86 ILE A C 1
ATOM 657 O O . ILE A 1 86 ? 18.510 0.535 -1.062 1.00 79.56 86 ILE A O 1
ATOM 661 N N . GLY A 1 87 ? 16.641 -0.253 -2.023 1.00 79.69 87 GLY A N 1
ATOM 662 C CA . GLY A 1 87 ? 17.329 -0.977 -3.088 1.00 79.69 87 GLY A CA 1
ATOM 663 C C . GLY A 1 87 ? 18.132 -0.051 -4.004 1.00 79.69 87 GLY A C 1
ATOM 664 O O . GLY A 1 87 ? 19.270 -0.372 -4.336 1.00 79.69 87 GLY A O 1
ATOM 665 N N . TYR A 1 88 ? 17.576 1.108 -4.372 1.00 75.19 88 TYR A N 1
ATOM 666 C CA . TYR A 1 88 ? 18.296 2.140 -5.122 1.00 75.19 88 TYR A CA 1
ATOM 667 C C . TYR A 1 88 ? 19.448 2.740 -4.309 1.00 75.19 88 TYR A C 1
ATOM 669 O O . TYR A 1 88 ? 20.537 2.889 -4.854 1.00 75.19 88 TYR A O 1
ATOM 677 N N . TRP A 1 89 ? 19.244 3.024 -3.017 1.00 75.19 89 TRP A N 1
ATOM 678 C CA . TRP A 1 89 ? 20.283 3.572 -2.137 1.00 75.19 89 TRP A CA 1
ATOM 679 C C . TRP A 1 89 ? 21.502 2.651 -2.017 1.00 75.19 89 TRP A C 1
ATOM 681 O O . TRP A 1 89 ? 22.629 3.118 -2.083 1.00 75.19 89 TRP A O 1
ATOM 691 N N . HIS A 1 90 ? 21.299 1.337 -1.890 1.00 71.19 90 HIS A N 1
ATOM 692 C CA . HIS A 1 90 ? 22.405 0.375 -1.795 1.00 71.19 90 HIS A CA 1
ATOM 693 C C . HIS A 1 90 ? 23.143 0.156 -3.136 1.00 71.19 90 HIS A C 1
ATOM 695 O O . HIS A 1 90 ? 24.193 -0.486 -3.171 1.00 71.19 90 HIS A O 1
ATOM 701 N N . ARG A 1 91 ? 22.589 0.616 -4.264 1.00 67.69 91 ARG A N 1
ATOM 702 C CA . ARG A 1 91 ? 23.211 0.476 -5.592 1.00 67.69 91 ARG A CA 1
ATOM 703 C C . ARG A 1 91 ? 24.009 1.704 -6.051 1.00 67.69 91 ARG A C 1
ATOM 705 O O . ARG A 1 91 ? 24.643 1.600 -7.101 1.00 67.69 91 ARG A O 1
ATOM 712 N N . MET A 1 92 ? 23.947 2.827 -5.331 1.00 59.84 92 MET A N 1
ATOM 713 C CA . MET A 1 92 ? 24.782 4.022 -5.555 1.00 59.84 92 MET A CA 1
ATOM 714 C C . MET A 1 92 ? 26.073 3.940 -4.746 1.00 59.84 92 MET A C 1
ATOM 716 O O . MET A 1 92 ? 27.091 4.452 -5.259 1.00 59.84 92 MET A O 1
#

Foldseek 3Di:
DDPQLVVLVVLLVVVLVVQCVPPHDVSSVVSNVLSVQLSCLQVCLCVVQQDFADDPVGTPPHGHHSVVSNVVSVVSSCVVVVVVVVVVVVVD

Sequence (92 aa):
MNLNRLFSLGVALSYLCLAYFTHGWELVWRVAIFLVLPMACIWFGEEMGGFTGMTGRGAITGTTPGWLVAAGGWLLLMLPIIIVAIGYWHRM

Organism: Terrimicrobium sacchariphilum (NCBI:txid690879)

Radius of gyration: 15.93 Å; chains: 1; bounding box: 43×28×43 Å

pLDDT: mean 76.64, std 8.19, range [51.41, 86.5]

Secondary structure (DSSP, 8-state):
--HHHHHHHHHHHHHHHHHHHHH-HHHHHHHHHHHHHHHHHHHSHHHHHT--EEETTEEE-SPPPHHHHHHHHHHHHHHHHHHHHHHHHTT-